Protein AF-A0A5P8Z6C6-F1 (afdb_monomer_lite)

Radius of gyration: 10.47 Å; chains: 1; bounding box: 21×20×21 Å

Sequence (45 aa):
MVASSLTAYRLTPAAQTDLKDICLETAQKWSISQADRYSDILEYS

Foldseek 3Di:
DDLPQVVVDDDDPVRVVVLVVQLVVQCVPPHNVRSVVVSVVVRVD

Structure (mmCIF, N/CA/C/O backbone):
data_AF-A0A5P8Z6C6-F1
#
_entry.id   AF-A0A5P8Z6C6-F1
#
loop_
_atom_site.group_PDB
_atom_site.id
_atom_site.type_symbol
_atom_site.label_atom_id
_atom_site.label_alt_id
_atom_site.label_comp_id
_atom_site.label_asym_id
_atom_site.label_entity_id
_atom_site.label_seq_id
_atom_site.pdbx_PDB_ins_code
_atom_site.Cartn_x
_atom_site.Cartn_y
_atom_site.Cartn_z
_atom_site.occupancy
_atom_site.B_iso_or_equiv
_atom_site.auth_seq_id
_atom_site.auth_comp_id
_atom_site.auth_asym_id
_atom_site.auth_atom_id
_atom_site.pdbx_PDB_model_num
ATOM 1 N N . MET A 1 1 ? 2.103 -7.816 8.480 1.00 41.25 1 MET A N 1
ATOM 2 C CA . MET A 1 1 ? 1.965 -9.200 7.969 1.00 41.25 1 MET A CA 1
ATOM 3 C C . MET A 1 1 ? 3.074 -9.489 6.949 1.00 41.25 1 MET A C 1
ATOM 5 O O . MET A 1 1 ? 3.769 -8.552 6.574 1.00 41.25 1 MET A O 1
ATOM 9 N N . VAL A 1 2 ? 3.344 -10.751 6.581 1.00 41.03 2 VAL A N 1
ATOM 10 C CA . VAL A 1 2 ? 4.470 -11.101 5.684 1.00 41.03 2 VAL A CA 1
ATOM 11 C C . VAL A 1 2 ? 4.084 -10.797 4.232 1.00 41.03 2 VAL A C 1
ATOM 13 O O . VAL A 1 2 ? 3.324 -11.551 3.630 1.00 41.03 2 VAL A O 1
ATOM 16 N N . ALA A 1 3 ? 4.634 -9.703 3.699 1.00 50.81 3 ALA A N 1
ATOM 17 C CA . ALA A 1 3 ? 4.585 -9.268 2.299 1.00 50.81 3 ALA A CA 1
ATOM 18 C C . ALA A 1 3 ? 5.297 -10.280 1.377 1.00 50.81 3 ALA A C 1
ATOM 20 O O . ALA A 1 3 ? 6.437 -10.076 0.955 1.00 50.81 3 ALA A O 1
ATOM 21 N N . SER A 1 4 ? 4.674 -11.439 1.171 1.00 52.31 4 SER A N 1
ATOM 22 C CA . SER A 1 4 ? 5.352 -12.627 0.646 1.00 52.31 4 SER A CA 1
ATOM 23 C C . SER A 1 4 ? 5.362 -12.706 -0.878 1.00 52.31 4 SER A C 1
ATOM 25 O O . SER A 1 4 ? 6.231 -1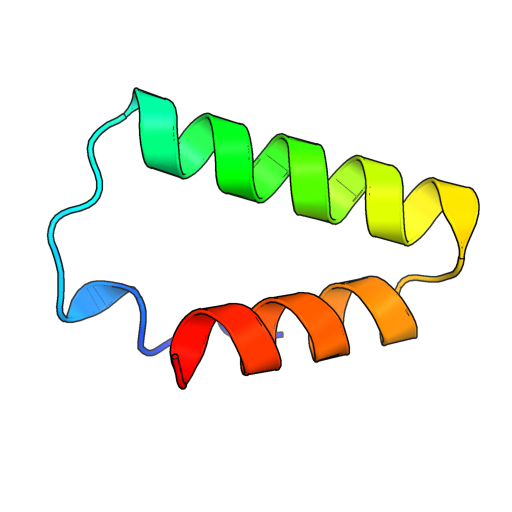3.389 -1.415 1.00 52.31 4 SER A O 1
ATOM 27 N N . SER A 1 5 ? 4.450 -12.047 -1.597 1.00 52.41 5 SER A N 1
ATOM 28 C CA . SER A 1 5 ? 4.259 -12.289 -3.037 1.00 52.41 5 SER A CA 1
ATOM 29 C C . SER A 1 5 ? 4.475 -11.084 -3.964 1.00 52.41 5 SER A C 1
ATOM 31 O O . SER A 1 5 ? 4.618 -11.279 -5.170 1.00 52.41 5 SER A O 1
ATOM 33 N N . LEU A 1 6 ? 4.769 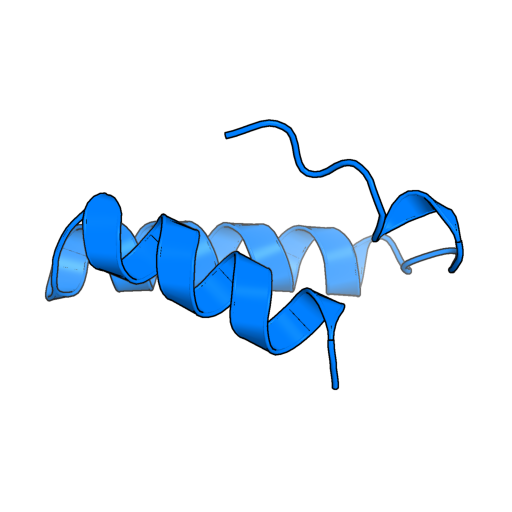-9.890 -3.433 1.00 53.94 6 LEU A N 1
ATOM 34 C CA . LEU A 1 6 ? 5.425 -8.813 -4.206 1.00 53.94 6 LEU A CA 1
ATOM 35 C C . LEU A 1 6 ? 6.840 -9.182 -4.703 1.00 53.94 6 LEU A C 1
ATOM 37 O O . LEU A 1 6 ? 7.440 -8.446 -5.481 1.00 53.94 6 LEU A O 1
ATOM 41 N N . THR A 1 7 ? 7.386 -10.325 -4.284 1.00 54.75 7 THR A N 1
ATOM 42 C CA . THR A 1 7 ? 8.691 -10.840 -4.726 1.00 54.75 7 THR A CA 1
ATOM 43 C C . THR A 1 7 ? 8.687 -11.405 -6.150 1.00 54.75 7 THR A C 1
ATOM 45 O O . THR A 1 7 ? 9.762 -11.561 -6.732 1.00 54.75 7 THR A O 1
ATOM 48 N N . ALA A 1 8 ? 7.514 -11.676 -6.739 1.00 63.88 8 ALA A N 1
ATOM 49 C CA . ALA A 1 8 ? 7.406 -12.168 -8.116 1.00 63.88 8 ALA A CA 1
ATOM 50 C C . ALA A 1 8 ? 7.800 -11.106 -9.162 1.00 63.88 8 ALA A C 1
ATOM 52 O O . ALA A 1 8 ? 8.262 -11.449 -10.252 1.00 63.88 8 ALA A O 1
ATOM 53 N N . TYR A 1 9 ? 7.685 -9.820 -8.815 1.00 65.88 9 TYR A N 1
ATOM 54 C CA . TYR A 1 9 ? 8.035 -8.696 -9.677 1.00 65.88 9 TYR A CA 1
ATOM 55 C C . TYR A 1 9 ? 9.170 -7.873 -9.063 1.00 65.88 9 TYR A C 1
ATOM 57 O O . TYR A 1 9 ? 9.176 -7.555 -7.875 1.00 65.88 9 TYR A O 1
ATOM 65 N N . ARG A 1 10 ? 10.157 -7.481 -9.879 1.00 80.00 10 ARG A N 1
ATOM 66 C CA . ARG A 1 10 ? 11.206 -6.555 -9.429 1.00 80.00 10 AR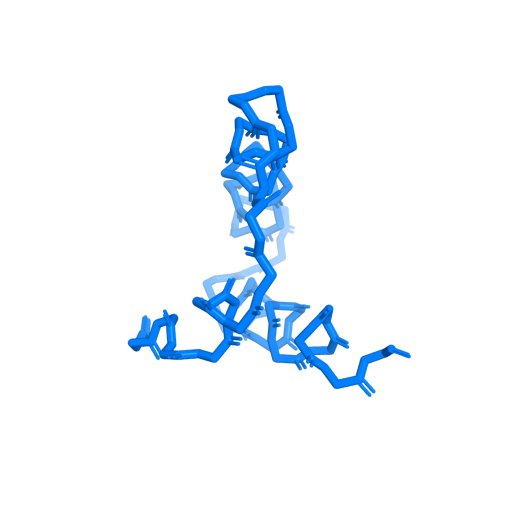G A CA 1
ATOM 67 C C . ARG A 1 10 ? 10.645 -5.139 -9.372 1.00 80.00 10 ARG A C 1
ATOM 69 O O . ARG A 1 10 ? 10.640 -4.431 -10.375 1.00 80.00 10 ARG A O 1
ATOM 76 N N . LEU A 1 11 ? 10.209 -4.725 -8.189 1.00 81.50 11 LEU A N 1
ATOM 77 C CA . LEU A 1 11 ? 9.856 -3.335 -7.925 1.00 81.50 11 LEU A CA 1
ATOM 78 C C . LEU A 1 11 ? 11.080 -2.430 -8.081 1.00 81.50 11 LEU A C 1
ATOM 80 O O . LEU A 1 11 ? 12.167 -2.730 -7.573 1.00 81.50 11 LEU A O 1
ATOM 84 N N . THR A 1 12 ? 10.890 -1.283 -8.730 1.00 91.12 12 THR A N 1
ATOM 85 C CA . THR A 1 12 ? 11.891 -0.216 -8.692 1.00 91.12 12 THR A CA 1
ATOM 86 C C . THR A 1 12 ? 12.040 0.300 -7.253 1.00 91.12 12 THR A C 1
ATOM 88 O O . THR A 1 12 ? 11.109 0.178 -6.451 1.00 91.12 12 THR A O 1
ATOM 91 N N . PRO A 1 13 ? 13.186 0.905 -6.892 1.00 89.06 13 PRO A N 1
ATOM 92 C CA . PRO A 1 13 ? 13.344 1.528 -5.579 1.00 89.06 13 PRO A CA 1
ATOM 93 C C . PRO A 1 13 ? 12.267 2.579 -5.276 1.00 89.06 13 PRO A C 1
ATOM 95 O O . PRO A 1 13 ? 11.818 2.667 -4.140 1.00 89.06 13 PRO A O 1
ATOM 98 N N . ALA A 1 14 ? 11.817 3.327 -6.292 1.00 91.19 14 ALA A N 1
ATOM 99 C CA . ALA A 1 14 ? 10.722 4.288 -6.158 1.00 91.19 14 ALA A CA 1
ATOM 100 C C . ALA A 1 14 ? 9.406 3.593 -5.779 1.00 91.19 14 ALA A C 1
ATOM 102 O O . ALA A 1 14 ? 8.819 3.930 -4.759 1.00 91.19 14 ALA A O 1
ATOM 103 N N . ALA A 1 15 ? 9.026 2.532 -6.500 1.00 87.94 15 ALA A N 1
ATOM 104 C CA . ALA A 1 15 ? 7.800 1.789 -6.212 1.00 87.94 15 ALA A CA 1
ATOM 105 C C . ALA A 1 15 ? 7.801 1.148 -4.809 1.00 87.94 15 ALA A C 1
ATOM 107 O O . ALA A 1 15 ? 6.763 1.065 -4.160 1.00 87.94 15 ALA A O 1
ATOM 108 N N . GLN A 1 16 ? 8.963 0.718 -4.301 1.00 87.38 16 GLN A N 1
ATOM 109 C CA . GLN A 1 16 ? 9.071 0.225 -2.920 1.00 87.38 16 GLN A CA 1
ATOM 110 C C . GLN A 1 16 ? 8.857 1.327 -1.878 1.00 87.38 16 GLN A C 1
ATOM 112 O O . GLN A 1 16 ? 8.304 1.052 -0.813 1.00 87.38 16 GLN A O 1
ATOM 117 N N . THR A 1 17 ? 9.321 2.547 -2.152 1.00 89.94 17 THR A N 1
ATOM 118 C CA . THR A 1 17 ? 9.082 3.709 -1.286 1.00 89.94 17 THR A CA 1
ATOM 119 C C . THR A 1 17 ? 7.611 4.098 -1.314 1.00 89.94 17 THR A C 1
ATOM 121 O O . THR A 1 17 ? 7.006 4.208 -0.252 1.00 89.94 17 THR A O 1
ATOM 124 N N . ASP A 1 18 ? 7.008 4.166 -2.501 1.00 90.56 18 ASP A N 1
ATOM 125 C CA . ASP A 1 18 ? 5.595 4.512 -2.664 1.00 90.56 18 ASP A CA 1
ATOM 126 C C . ASP A 1 18 ? 4.686 3.558 -1.870 1.00 90.56 18 ASP A C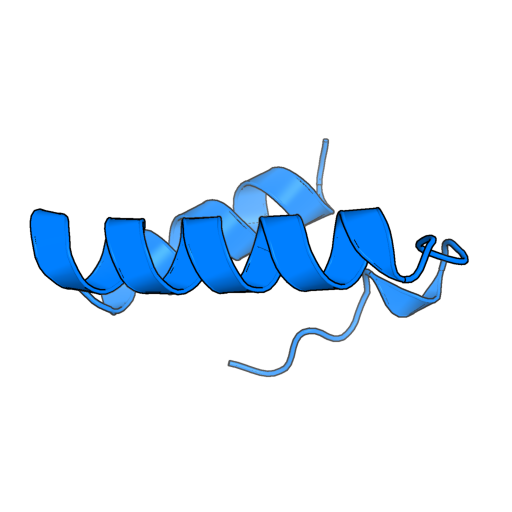 1
ATOM 128 O O . ASP A 1 18 ? 3.781 3.993 -1.161 1.00 90.56 18 ASP A O 1
ATOM 132 N N . LEU A 1 19 ? 4.963 2.248 -1.907 1.00 90.12 19 LEU A N 1
ATOM 133 C CA . LEU A 1 19 ? 4.209 1.258 -1.129 1.00 90.12 19 LEU A CA 1
ATOM 134 C C . LEU A 1 19 ? 4.333 1.463 0.388 1.00 90.12 19 LEU A C 1
ATOM 136 O O . LEU A 1 19 ? 3.362 1.253 1.117 1.00 90.12 19 LEU A O 1
ATOM 140 N N . LYS A 1 20 ? 5.506 1.880 0.880 1.00 89.31 20 LYS A N 1
ATOM 141 C CA . LYS A 1 20 ? 5.706 2.175 2.308 1.00 89.31 20 LYS A CA 1
ATOM 142 C C . LYS A 1 20 ? 4.936 3.418 2.728 1.00 89.31 20 LYS A C 1
ATOM 144 O O . LYS A 1 20 ? 4.283 3.384 3.770 1.00 89.31 20 LYS A O 1
ATOM 149 N N . ASP A 1 21 ? 4.981 4.467 1.916 1.00 93.12 21 ASP A N 1
ATOM 150 C CA . ASP A 1 21 ? 4.293 5.727 2.195 1.00 93.12 21 ASP A CA 1
ATOM 151 C C . ASP A 1 21 ? 2.775 5.522 2.198 1.00 93.12 21 ASP A C 1
ATOM 153 O O . ASP A 1 21 ? 2.091 5.926 3.138 1.00 93.12 21 ASP A O 1
ATOM 157 N N . ILE A 1 22 ? 2.249 4.786 1.215 1.00 90.69 22 ILE A N 1
ATOM 158 C CA . ILE A 1 22 ? 0.835 4.393 1.154 1.00 90.69 22 ILE A CA 1
ATOM 159 C C . ILE A 1 22 ? 0.432 3.592 2.395 1.00 90.69 22 ILE A C 1
ATOM 161 O O . ILE A 1 22 ? -0.606 3.874 2.997 1.00 90.69 22 ILE A O 1
ATOM 165 N N . CYS A 1 23 ? 1.234 2.604 2.796 1.00 89.19 23 CYS A N 1
ATOM 166 C CA . CYS A 1 23 ? 0.947 1.776 3.966 1.00 89.19 23 CYS A CA 1
AT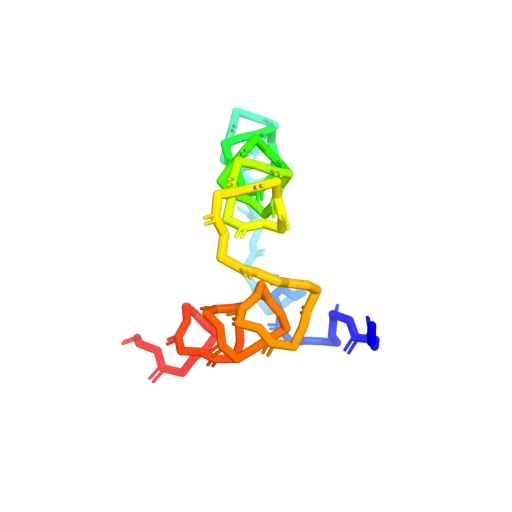OM 167 C C . CYS A 1 23 ? 0.919 2.613 5.255 1.00 89.19 23 CYS A C 1
ATOM 169 O O . CYS A 1 23 ? -0.022 2.503 6.046 1.00 89.19 23 CYS A O 1
ATOM 171 N N . LEU A 1 24 ? 1.897 3.506 5.434 1.00 91.31 24 LEU A N 1
ATOM 172 C CA . LEU A 1 24 ? 1.982 4.398 6.587 1.00 91.31 24 LEU A CA 1
ATOM 173 C C . LEU A 1 24 ? 0.783 5.352 6.658 1.00 91.31 24 LEU A C 1
ATOM 175 O O . LEU A 1 24 ? 0.130 5.440 7.697 1.00 91.31 24 LEU A O 1
ATOM 179 N N . GLU A 1 25 ? 0.460 6.023 5.554 1.00 93.19 25 GLU A N 1
ATOM 180 C CA . GLU A 1 25 ? -0.679 6.943 5.467 1.00 93.19 25 GLU A CA 1
ATOM 181 C C . GLU A 1 25 ? -2.008 6.231 5.746 1.00 93.19 25 GLU A C 1
ATOM 183 O O . GLU A 1 25 ? -2.854 6.739 6.482 1.00 93.19 25 GLU A O 1
ATOM 188 N N . THR A 1 26 ? -2.182 5.025 5.203 1.00 90.06 26 THR A N 1
ATOM 189 C CA . THR A 1 26 ? -3.385 4.197 5.393 1.00 90.06 26 THR A CA 1
ATOM 190 C C . THR A 1 26 ? -3.528 3.765 6.855 1.00 90.06 26 THR A C 1
ATOM 192 O O . THR A 1 26 ? -4.625 3.823 7.420 1.00 90.06 26 THR A O 1
ATOM 195 N N . ALA A 1 27 ? -2.417 3.396 7.500 1.00 90.75 27 ALA A N 1
ATOM 196 C CA . ALA A 1 27 ? -2.393 3.024 8.910 1.00 90.75 27 ALA A CA 1
ATOM 197 C C . ALA A 1 27 ? -2.725 4.207 9.830 1.00 90.75 27 ALA A C 1
ATOM 199 O O . ALA A 1 27 ? -3.456 4.033 10.805 1.00 90.75 27 ALA A O 1
ATOM 200 N N . GLN A 1 28 ? -2.213 5.400 9.509 1.00 93.38 28 GLN A N 1
ATOM 201 C CA . GLN A 1 28 ? -2.464 6.624 10.272 1.00 93.38 28 GLN A CA 1
ATOM 202 C C . GLN A 1 28 ? -3.898 7.136 10.108 1.00 93.38 28 GLN A C 1
ATOM 204 O O . GLN A 1 28 ? -4.509 7.567 11.085 1.00 93.38 28 GLN A O 1
ATOM 209 N N . LYS A 1 29 ? -4.438 7.108 8.885 1.00 95.25 29 LYS A N 1
ATOM 210 C CA . LYS A 1 29 ? -5.760 7.674 8.578 1.00 95.25 29 LYS A CA 1
ATOM 211 C C . LYS A 1 29 ? -6.919 6.767 8.956 1.00 95.25 29 LYS A C 1
ATOM 213 O O . LYS A 1 29 ? -7.980 7.276 9.309 1.00 95.25 29 LYS A O 1
ATOM 218 N N . TRP A 1 30 ? -6.744 5.451 8.856 1.00 92.62 30 TRP A N 1
ATOM 219 C CA . TRP A 1 30 ? -7.839 4.507 9.065 1.00 92.62 30 TRP A CA 1
ATOM 220 C C . TRP A 1 30 ? -7.537 3.507 10.171 1.00 92.62 30 TRP A C 1
ATOM 222 O O . TRP A 1 30 ? -8.205 3.529 11.201 1.00 92.62 30 TRP A O 1
ATOM 232 N N . SER A 1 31 ? -6.558 2.630 9.963 1.00 92.31 31 SER A N 1
ATOM 233 C CA . SER A 1 31 ? -6.067 1.676 10.963 1.00 92.31 31 SER A CA 1
ATOM 234 C C . SER A 1 31 ? -4.983 0.788 10.358 1.00 92.31 31 SER A C 1
ATOM 236 O O . SER A 1 31 ? -4.919 0.593 9.143 1.00 92.31 31 SER A O 1
ATOM 238 N N . ILE A 1 32 ? -4.199 0.136 11.219 1.00 88.19 32 ILE A N 1
ATOM 239 C CA . ILE A 1 32 ? -3.260 -0.922 10.808 1.00 88.19 32 ILE A CA 1
ATOM 240 C C . ILE A 1 32 ? -3.987 -2.043 10.042 1.00 88.19 32 ILE A C 1
ATOM 242 O O . ILE A 1 32 ? -3.498 -2.499 9.015 1.00 88.19 32 ILE A O 1
ATOM 246 N N . SER A 1 33 ? -5.192 -2.434 10.478 1.00 89.75 33 SER A N 1
ATOM 247 C CA . SER A 1 33 ? -5.981 -3.474 9.800 1.00 89.75 33 SER A CA 1
ATOM 248 C C . SER A 1 33 ? -6.410 -3.094 8.380 1.00 89.75 33 SER A C 1
ATOM 250 O O . SER A 1 33 ? -6.526 -3.967 7.523 1.00 89.75 33 SER A O 1
ATOM 252 N N . GLN A 1 34 ? -6.634 -1.805 8.112 1.00 88.62 34 GLN A N 1
ATOM 253 C CA . GLN A 1 34 ? -6.924 -1.321 6.763 1.00 88.62 34 GLN A CA 1
ATOM 254 C C . GLN A 1 34 ? -5.663 -1.259 5.897 1.00 88.62 34 GLN A C 1
ATOM 256 O O . GLN A 1 34 ? -5.743 -1.546 4.708 1.00 88.62 34 GLN A O 1
ATOM 261 N N . ALA A 1 35 ? -4.499 -0.954 6.478 1.00 87.75 35 ALA A N 1
ATOM 262 C CA . ALA A 1 35 ? -3.219 -0.991 5.769 1.00 87.75 35 ALA A CA 1
ATOM 263 C C . ALA A 1 35 ? -2.817 -2.410 5.338 1.00 87.75 35 ALA A C 1
ATOM 265 O O . ALA A 1 35 ? -2.397 -2.604 4.195 1.00 87.75 35 ALA A O 1
ATOM 266 N N . ASP A 1 36 ? -3.014 -3.406 6.209 1.00 86.44 36 ASP A N 1
ATOM 267 C CA . ASP A 1 36 ? -2.802 -4.817 5.858 1.00 86.44 36 ASP A CA 1
ATOM 268 C C . ASP A 1 36 ? -3.744 -5.229 4.708 1.00 86.44 36 ASP A C 1
ATOM 270 O O . ASP A 1 36 ? -3.289 -5.701 3.670 1.00 86.44 36 ASP A O 1
ATOM 274 N N . ARG A 1 37 ? -5.046 -4.926 4.819 1.00 87.88 37 ARG A N 1
ATOM 275 C CA . ARG A 1 37 ? -6.032 -5.258 3.776 1.00 87.88 37 ARG A CA 1
ATOM 276 C C . ARG A 1 37 ? -5.768 -4.556 2.440 1.00 87.88 37 ARG A C 1
ATOM 278 O O . ARG A 1 37 ? -6.036 -5.126 1.388 1.00 87.88 37 ARG A O 1
ATOM 285 N N . TYR A 1 38 ? -5.279 -3.317 2.459 1.00 84.06 38 TYR A N 1
ATOM 286 C CA . TYR A 1 38 ? -4.927 -2.588 1.238 1.00 84.06 38 TYR A CA 1
ATOM 287 C C . TYR A 1 38 ? -3.681 -3.177 0.567 1.00 84.06 38 TYR A C 1
ATOM 289 O O . TYR A 1 38 ? -3.621 -3.245 -0.658 1.00 84.06 38 TYR A O 1
ATOM 297 N N . SER A 1 39 ? -2.725 -3.666 1.363 1.00 81.44 39 SER A N 1
ATOM 298 C CA . SER A 1 39 ? -1.555 -4.389 0.856 1.00 81.44 39 SER A CA 1
ATOM 299 C C . SER A 1 39 ? -1.966 -5.685 0.151 1.00 81.44 39 SER A C 1
ATOM 301 O O . SER A 1 39 ? -1.498 -5.933 -0.956 1.00 81.44 39 SER A O 1
ATOM 303 N N . ASP A 1 40 ? -2.913 -6.438 0.723 1.00 83.06 40 ASP A N 1
ATOM 304 C CA . ASP A 1 40 ? -3.459 -7.652 0.097 1.00 83.06 40 ASP A CA 1
ATOM 305 C C . ASP A 1 40 ? -4.152 -7.350 -1.248 1.00 83.06 40 ASP A C 1
ATOM 307 O O . ASP A 1 40 ? -4.041 -8.118 -2.201 1.00 83.06 40 ASP A O 1
ATOM 311 N N . ILE A 1 41 ? -4.859 -6.218 -1.360 1.00 84.12 41 ILE A N 1
ATOM 312 C CA . ILE A 1 41 ? -5.526 -5.804 -2.609 1.00 84.12 41 ILE A CA 1
ATOM 313 C C . ILE A 1 41 ? -4.504 -5.479 -3.704 1.00 84.12 41 ILE A C 1
ATOM 315 O O . ILE A 1 41 ? -4.694 -5.887 -4.847 1.00 84.12 41 ILE A O 1
ATOM 319 N N . LEU A 1 42 ? -3.432 -4.756 -3.362 1.00 81.12 42 LEU A N 1
ATOM 320 C CA . LEU A 1 42 ? -2.363 -4.394 -4.303 1.00 81.12 42 LEU A CA 1
ATOM 321 C C . LEU A 1 42 ? -1.551 -5.601 -4.782 1.00 81.12 42 LEU A C 1
ATOM 323 O O . LEU A 1 42 ? -0.884 -5.538 -5.808 1.00 81.12 42 LEU A O 1
ATOM 327 N N . GLU A 1 43 ? -1.577 -6.687 -4.020 1.00 77.69 43 GLU A N 1
ATOM 328 C CA . GLU A 1 43 ? -0.848 -7.910 -4.320 1.00 77.69 43 GLU A CA 1
ATOM 329 C C . GLU A 1 43 ? -1.610 -8.839 -5.288 1.00 77.69 43 GLU A C 1
ATOM 331 O O . GLU A 1 43 ? -0.988 -9.615 -6.011 1.00 77.69 43 GLU A O 1
ATOM 336 N N . TYR A 1 44 ? -2.942 -8.726 -5.355 1.00 60.78 44 TYR A N 1
ATOM 337 C CA . TYR A 1 44 ? -3.819 -9.549 -6.205 1.00 60.78 44 TYR A CA 1
ATOM 338 C C . TYR A 1 44 ? -4.418 -8.809 -7.421 1.00 60.78 44 TYR A C 1
ATOM 340 O O . TYR A 1 44 ? -5.314 -9.350 -8.076 1.00 60.78 44 TYR A O 1
ATOM 348 N N . SER A 1 45 ? -3.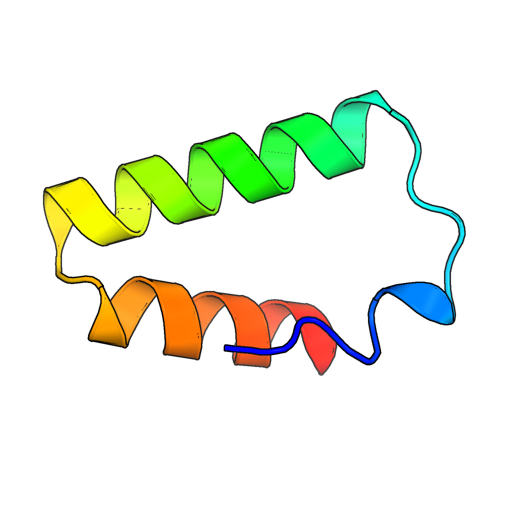950 -7.593 -7.727 1.00 57.66 45 SER A N 1
ATOM 349 C CA . SER A 1 45 ? -4.368 -6.785 -8.892 1.00 57.66 45 SER A CA 1
ATOM 350 C C . SER A 1 45 ? -3.511 -7.034 -10.129 1.00 57.66 45 SER A C 1
ATOM 352 O O . SER A 1 45 ? -4.092 -7.178 -11.226 1.00 57.66 45 SER A O 1
#

pLDDT: mean 79.88, std 15.6, range [41.03, 95.25]

Secondary structure (DSSP, 8-state):
----SGGGS---HHHHHHHHHHHHHHHHHT-HHHHHHHHHHHH--